Protein AF-A0A9P0JVM8-F1 (afdb_monomer_lite)

Secondary structure (DSSP, 8-state):
--TTHHHHHTT-S---GGGGSSHHHHHHHHHHHHTTT--SS--HHHHHHHHHHHHHHHHHS---SSS-----PPPS--HHHHHHTTS--

InterPro domains:
  IPR048367 Transposable element P transposase-like, RNase H, C-terminal domain [PF21789] (20-50)

pLDDT: mean 80.93, std 12.98, range [42.81, 95.44]

Organism: Acanthoscelides obtectus (NCBI:txid200917)

Foldseek 3Di:
DCPVVVCVVVPNPDDDVVVVDCVVVVVLVVQLQVPDVRNPDDDPVSSVVSSVVSVLPCLQDDHDPDPDDPPVDDRPDHCCCVVPVVPPD

Structure (mmCIF, N/CA/C/O backbone):
data_AF-A0A9P0JVM8-F1
#
_entry.id   AF-A0A9P0JVM8-F1
#
loop_
_atom_site.group_PDB
_atom_site.id
_atom_site.type_symbol
_atom_site.label_atom_id
_atom_site.label_alt_id
_atom_site.label_comp_id
_atom_site.label_asym_id
_atom_site.label_entity_id
_atom_site.label_seq_id
_atom_site.pdbx_PDB_ins_code
_atom_site.Cartn_x
_atom_site.Cartn_y
_atom_site.Cartn_z
_atom_site.occupancy
_atom_site.B_iso_or_equiv
_atom_site.auth_seq_id
_atom_site.auth_comp_id
_atom_site.auth_asym_id
_atom_site.auth_atom_id
_atom_site.pdbx_PDB_model_num
ATOM 1 N N . MET A 1 1 ? -29.801 1.976 5.395 1.00 50.09 1 MET A N 1
ATOM 2 C CA . MET A 1 1 ? -28.345 1.869 5.636 1.00 50.09 1 MET A CA 1
ATOM 3 C C . MET A 1 1 ? -28.062 0.522 6.282 1.00 50.09 1 MET A C 1
ATOM 5 O O . MET A 1 1 ? -28.344 0.363 7.461 1.00 50.09 1 MET A O 1
ATOM 9 N N . SER A 1 2 ? -27.650 -0.474 5.493 1.00 75.25 2 SER A N 1
ATOM 10 C CA . SER A 1 2 ? -27.625 -1.894 5.894 1.00 75.25 2 SER A CA 1
ATOM 11 C C . SER A 1 2 ? -26.257 -2.424 6.332 1.00 75.25 2 SER A C 1
ATOM 13 O O . SER A 1 2 ? -26.231 -3.437 7.012 1.00 75.25 2 SER A O 1
ATOM 15 N N . LEU A 1 3 ? -25.142 -1.743 6.032 1.00 86.88 3 LEU A N 1
ATOM 16 C CA . LEU A 1 3 ? -23.797 -2.292 6.278 1.00 86.88 3 LEU A CA 1
ATOM 17 C C . LEU A 1 3 ? -23.493 -2.570 7.761 1.00 86.88 3 LEU A C 1
ATOM 19 O O . LEU A 1 3 ? -22.768 -3.501 8.077 1.00 86.88 3 LEU A O 1
ATOM 23 N N . TRP A 1 4 ? -24.052 -1.779 8.681 1.00 90.69 4 TRP A N 1
ATOM 24 C CA . TRP A 1 4 ? -23.841 -1.975 10.121 1.00 90.69 4 TRP A CA 1
ATOM 25 C C . TRP A 1 4 ? -24.764 -3.034 10.739 1.00 90.69 4 TRP A C 1
ATOM 27 O O . TRP A 1 4 ? -24.521 -3.469 11.861 1.00 90.69 4 TRP A O 1
ATOM 37 N N . ARG A 1 5 ? -25.825 -3.454 10.040 1.00 91.31 5 ARG A N 1
ATOM 38 C CA . ARG A 1 5 ? -26.815 -4.378 10.606 1.00 91.31 5 ARG A CA 1
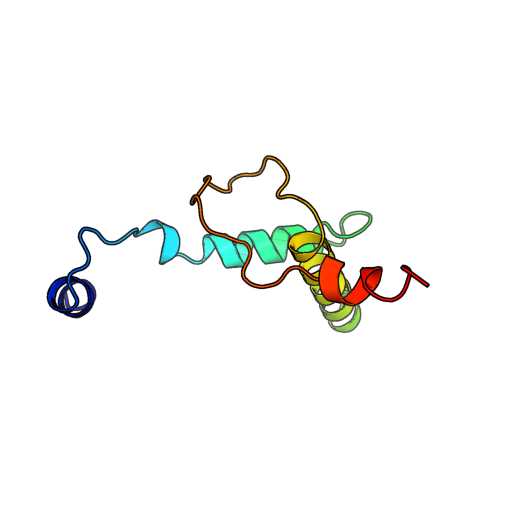ATOM 39 C C . ARG A 1 5 ? -26.184 -5.734 10.913 1.00 91.31 5 ARG A C 1
ATOM 41 O O . ARG A 1 5 ? -26.217 -6.157 12.063 1.00 91.31 5 ARG A O 1
ATOM 48 N N . ASP A 1 6 ? -25.548 -6.339 9.918 1.00 91.69 6 ASP A N 1
ATOM 49 C CA . ASP A 1 6 ? -25.021 -7.699 10.037 1.00 91.69 6 ASP A CA 1
ATOM 50 C C . ASP A 1 6 ? -23.862 -7.781 11.053 1.00 91.69 6 ASP A C 1
ATOM 52 O O . ASP A 1 6 ? -23.934 -8.611 11.960 1.00 91.69 6 ASP A O 1
ATOM 56 N N . PRO A 1 7 ? -22.850 -6.881 11.035 1.00 90.19 7 PRO A N 1
ATOM 57 C CA . PRO A 1 7 ? -21.787 -6.895 12.042 1.00 90.19 7 PRO A CA 1
ATOM 58 C C . PRO A 1 7 ? -22.329 -6.712 13.464 1.00 90.19 7 PRO A C 1
ATOM 60 O O . PRO A 1 7 ? -21.892 -7.392 14.394 1.00 90.19 7 PRO A O 1
ATOM 63 N N . LYS A 1 8 ? -23.327 -5.838 13.640 1.00 91.75 8 LYS A N 1
ATOM 64 C CA . LYS A 1 8 ? -23.971 -5.610 14.937 1.00 91.75 8 LYS A CA 1
ATOM 65 C C . LYS A 1 8 ? -24.696 -6.859 15.440 1.00 91.75 8 LYS A C 1
ATOM 67 O O . LYS A 1 8 ? -24.592 -7.172 16.623 1.00 91.75 8 LYS A O 1
ATOM 72 N N . GLU A 1 9 ? -25.405 -7.571 14.566 1.00 93.62 9 GLU A N 1
ATOM 73 C CA . GLU A 1 9 ? -26.081 -8.832 14.904 1.00 93.62 9 GLU A CA 1
ATOM 74 C C . GLU A 1 9 ? -25.080 -9.950 15.238 1.00 93.62 9 GLU A C 1
ATOM 76 O O . GLU A 1 9 ? -25.332 -10.743 16.141 1.00 93.62 9 GLU A O 1
ATOM 81 N N . THR A 1 10 ? -23.903 -9.958 14.605 1.00 93.44 10 THR A N 1
ATOM 82 C CA . THR A 1 10 ? -22.798 -10.877 14.947 1.00 93.44 10 THR A CA 1
ATOM 83 C C . THR A 1 10 ? -22.004 -10.485 16.202 1.00 93.44 10 THR A C 1
ATOM 85 O O . THR A 1 10 ? -21.088 -11.204 16.594 1.00 93.44 10 THR A O 1
ATOM 88 N N . GLY A 1 11 ? -22.343 -9.368 16.857 1.00 94.44 11 GLY A N 1
ATOM 89 C CA . GLY A 1 11 ? -21.730 -8.943 18.120 1.00 94.44 11 GLY A CA 1
ATOM 90 C C . GLY A 1 11 ? -20.506 -8.028 17.995 1.00 94.44 11 GLY A C 1
ATOM 91 O O . GLY A 1 11 ? -19.781 -7.850 18.974 1.00 94.44 11 GLY A O 1
ATOM 92 N N . PHE A 1 12 ? -20.259 -7.411 16.834 1.00 92.25 12 PHE A N 1
ATOM 93 C CA . PHE A 1 12 ? -19.175 -6.433 16.690 1.00 92.25 12 PHE A CA 1
ATOM 94 C C . PHE A 1 12 ? -19.449 -5.191 17.551 1.00 92.25 12 PHE A C 1
ATOM 96 O O . PHE A 1 12 ? -20.539 -4.619 17.527 1.00 92.25 12 PHE A O 1
ATOM 103 N N . LYS A 1 13 ? -18.430 -4.728 18.287 1.00 93.06 13 LYS A N 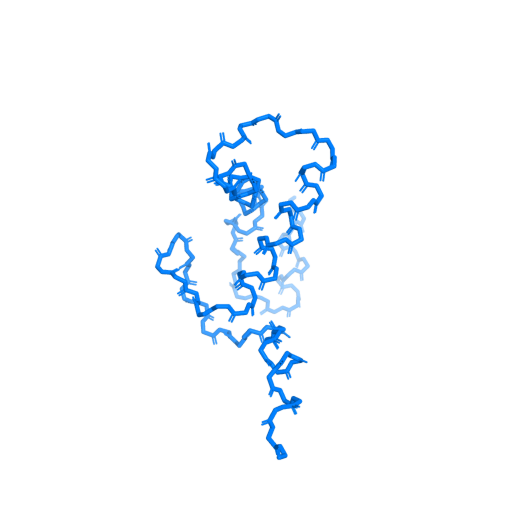1
ATOM 104 C CA . LYS A 1 13 ? -18.523 -3.535 19.150 1.00 93.06 13 LYS A CA 1
ATOM 105 C C . LYS A 1 13 ? -18.510 -2.225 18.354 1.00 93.06 13 LYS A C 1
ATOM 107 O O . LYS A 1 13 ? -19.130 -1.247 18.762 1.00 93.06 13 LYS A O 1
ATOM 112 N N . TYR A 1 14 ? -17.786 -2.199 17.241 1.00 89.69 14 TYR A N 1
ATOM 113 C CA . TYR A 1 14 ? -17.654 -1.055 16.343 1.00 89.69 14 TYR A CA 1
ATOM 114 C C . TYR A 1 14 ? -17.290 -1.541 14.936 1.00 89.69 14 TYR A C 1
ATOM 116 O O . TYR A 1 14 ? -16.886 -2.688 14.750 1.00 89.69 14 TYR A O 1
ATOM 124 N N . LEU A 1 15 ? -17.421 -0.654 13.951 1.00 88.31 15 LEU A N 1
ATOM 125 C CA . LEU A 1 15 ? -16.985 -0.871 12.574 1.00 88.31 15 LEU A CA 1
ATOM 126 C C . LEU A 1 15 ? -15.878 0.133 12.251 1.00 88.31 15 LEU A C 1
ATOM 128 O O . LEU A 1 15 ? -16.110 1.341 12.312 1.00 88.31 15 LEU A O 1
ATOM 132 N N . CYS A 1 16 ? -14.682 -0.352 11.916 1.00 87.75 16 CYS A N 1
ATOM 133 C CA . CYS A 1 16 ? -13.587 0.511 11.478 1.00 87.75 16 CYS A CA 1
ATOM 134 C C . CYS A 1 16 ? -13.814 0.926 10.020 1.00 87.75 16 CYS A C 1
ATOM 136 O O . CYS A 1 16 ? -13.565 0.147 9.101 1.00 87.75 16 CYS A O 1
ATOM 138 N N . LEU A 1 17 ? -14.307 2.148 9.804 1.00 88.62 17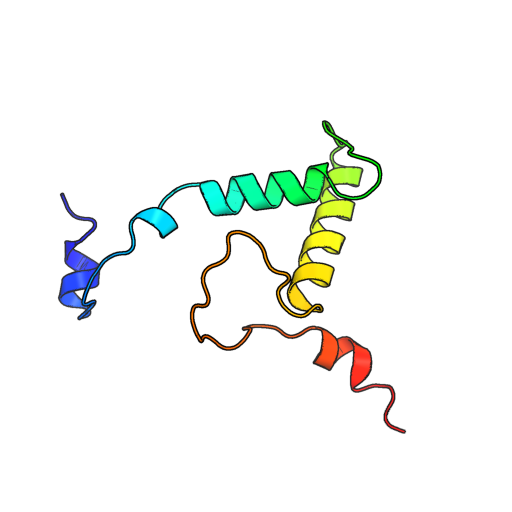 LEU A N 1
ATOM 139 C CA . LEU A 1 17 ? -14.600 2.654 8.458 1.00 88.62 17 LEU A CA 1
ATOM 140 C C . LEU A 1 17 ? -13.337 2.847 7.608 1.00 88.62 17 LEU A C 1
ATOM 142 O O . LEU A 1 17 ? -13.420 2.763 6.387 1.00 88.62 17 LEU A O 1
ATOM 146 N N . THR A 1 18 ? -12.178 3.046 8.238 1.00 85.38 18 THR A N 1
ATOM 147 C CA . THR A 1 18 ? -10.882 3.148 7.553 1.00 85.38 18 THR A CA 1
ATOM 148 C C . THR A 1 18 ? -10.546 1.870 6.785 1.00 85.38 18 THR A C 1
ATOM 150 O O . THR A 1 18 ? -9.980 1.935 5.707 1.00 85.38 18 THR A O 1
ATOM 153 N N . ASN A 1 19 ? -10.983 0.704 7.266 1.00 86.00 19 ASN A N 1
ATOM 154 C CA . ASN A 1 19 ? -10.753 -0.567 6.570 1.00 86.00 19 ASN A CA 1
ATOM 155 C C . ASN A 1 19 ? -11.712 -0.785 5.385 1.00 86.00 19 ASN A C 1
ATOM 157 O O . ASN A 1 19 ? -11.594 -1.779 4.674 1.00 86.00 19 ASN A O 1
ATOM 161 N N . LEU A 1 20 ? -12.693 0.104 5.194 1.00 89.75 20 LEU A N 1
ATOM 162 C CA . LEU A 1 20 ? -13.695 0.021 4.128 1.00 89.75 20 LEU A CA 1
ATOM 163 C C . LEU A 1 20 ? -13.382 0.939 2.941 1.00 89.75 20 LEU A C 1
ATOM 165 O O . LEU A 1 20 ? -14.215 1.089 2.046 1.00 89.75 20 LEU A O 1
ATOM 169 N N . ASN A 1 21 ? -12.212 1.573 2.936 1.00 89.69 21 ASN A N 1
ATOM 170 C CA . ASN A 1 21 ? -11.741 2.379 1.821 1.00 89.69 21 ASN A CA 1
ATOM 171 C C . ASN A 1 21 ? -10.747 1.592 0.942 1.00 89.69 21 ASN A C 1
ATOM 173 O O . ASN A 1 21 ? -10.433 0.431 1.206 1.00 89.69 21 ASN A O 1
ATOM 177 N N . GLN A 1 22 ? -10.286 2.213 -0.146 1.00 93.44 22 GLN A N 1
ATOM 178 C CA . GLN A 1 22 ? -9.322 1.604 -1.070 1.00 93.44 22 GLN A CA 1
ATOM 179 C C . GLN A 1 22 ? -7.864 1.935 -0.709 1.00 93.44 22 GLN A C 1
ATOM 181 O O . GLN A 1 22 ? -6.961 1.503 -1.424 1.00 93.44 22 GLN A O 1
ATOM 186 N N . ASP A 1 23 ? -7.602 2.632 0.403 1.00 89.62 23 ASP A N 1
ATOM 187 C CA . ASP A 1 23 ? -6.270 3.159 0.734 1.00 89.62 23 ASP A CA 1
ATOM 188 C C . ASP A 1 23 ? -5.237 2.039 0.855 1.00 89.62 23 ASP A C 1
ATOM 190 O O . ASP A 1 23 ? -4.125 2.156 0.346 1.00 89.62 23 ASP A O 1
ATOM 194 N N . SER A 1 24 ? -5.589 0.913 1.484 1.00 86.62 24 SER A N 1
ATOM 195 C CA . SER A 1 24 ? -4.680 -0.235 1.596 1.00 86.62 24 SER A CA 1
ATOM 196 C C . SER A 1 24 ? -4.268 -0.779 0.223 1.00 86.62 24 SER A C 1
ATOM 198 O O . SER A 1 24 ? -3.108 -1.149 0.026 1.00 86.62 24 SER A O 1
ATOM 200 N N . LEU A 1 25 ? -5.191 -0.789 -0.744 1.00 91.50 25 LEU A N 1
ATOM 201 C CA . LEU A 1 25 ? -4.922 -1.221 -2.114 1.00 91.50 25 LEU A CA 1
ATOM 202 C C . LEU A 1 25 ? -4.061 -0.194 -2.863 1.00 91.50 25 LEU A C 1
ATOM 204 O O . LEU A 1 25 ? -3.097 -0.560 -3.537 1.00 91.50 25 LEU A O 1
ATOM 208 N N . GLU A 1 26 ? -4.365 1.094 -2.718 1.00 92.19 26 GLU A N 1
ATOM 209 C CA . GLU A 1 26 ? -3.587 2.174 -3.329 1.00 92.19 26 GLU A CA 1
ATOM 210 C C . GLU A 1 26 ? -2.154 2.227 -2.785 1.00 92.19 26 GLU A C 1
ATOM 212 O O . GLU A 1 26 ? -1.199 2.372 -3.556 1.00 92.19 26 GLU A O 1
ATOM 217 N N . ASN A 1 27 ? -1.990 2.012 -1.478 1.00 89.38 27 ASN A N 1
ATOM 218 C CA . ASN A 1 27 ? -0.696 1.903 -0.815 1.00 89.38 27 ASN A CA 1
ATOM 219 C C . ASN A 1 27 ? 0.0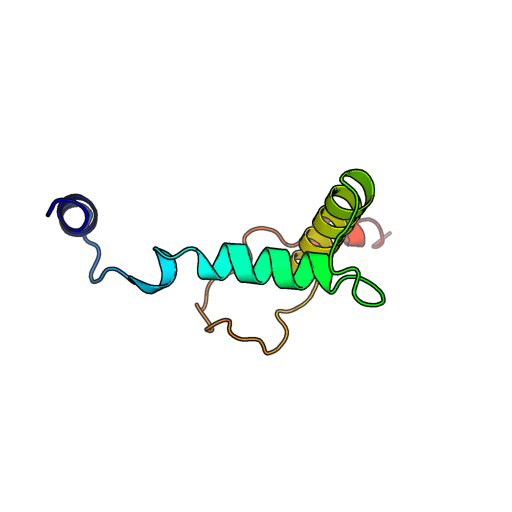96 0.698 -1.331 1.00 89.38 27 ASN A C 1
ATOM 221 O O . ASN A 1 27 ? 1.297 0.821 -1.585 1.00 89.38 27 ASN A O 1
ATOM 225 N N . LEU A 1 28 ? -0.545 -0.456 -1.549 1.00 90.38 28 LEU A N 1
ATOM 226 C CA . LEU A 1 28 ? 0.106 -1.609 -2.179 1.00 90.38 28 LEU A CA 1
ATOM 227 C C . LEU A 1 28 ? 0.618 -1.252 -3.581 1.00 90.38 28 LEU A C 1
ATOM 229 O O . LEU A 1 28 ? 1.774 -1.527 -3.902 1.00 90.38 28 LEU A O 1
ATOM 233 N N . PHE A 1 29 ? -0.194 -0.588 -4.405 1.00 91.88 29 PHE A N 1
ATOM 234 C CA . PHE A 1 29 ? 0.254 -0.138 -5.724 1.00 91.88 29 PHE A CA 1
ATOM 235 C C . PHE A 1 29 ? 1.383 0.894 -5.650 1.00 91.88 29 PHE A C 1
ATOM 237 O O . PHE A 1 29 ? 2.265 0.892 -6.510 1.00 91.88 29 PHE A O 1
ATOM 244 N N . GLY A 1 30 ? 1.393 1.741 -4.619 1.00 90.69 30 GLY A N 1
ATOM 245 C CA . GLY A 1 30 ? 2.515 2.616 -4.292 1.00 90.69 30 GLY A CA 1
ATOM 246 C C . GLY A 1 30 ? 3.813 1.828 -4.120 1.00 90.69 30 GLY A C 1
ATOM 247 O O . GLY A 1 30 ? 4.779 2.093 -4.834 1.00 90.69 30 GLY A O 1
ATOM 248 N N . HIS A 1 31 ? 3.809 0.803 -3.265 1.00 89.88 31 HIS A N 1
ATOM 249 C CA . HIS A 1 31 ? 4.973 -0.064 -3.048 1.00 89.88 31 HIS A CA 1
ATOM 250 C C . HIS A 1 31 ? 5.408 -0.803 -4.320 1.00 89.88 31 HIS A C 1
ATOM 252 O O . HIS A 1 31 ? 6.601 -0.886 -4.605 1.00 89.88 31 HIS A O 1
ATOM 258 N N . VAL A 1 32 ? 4.461 -1.291 -5.128 1.00 92.19 32 VAL A N 1
ATOM 259 C CA . VAL A 1 32 ? 4.771 -1.960 -6.404 1.00 92.19 32 VAL A CA 1
ATOM 260 C C . VAL A 1 32 ? 5.460 -1.009 -7.387 1.00 92.19 32 VAL A C 1
ATOM 262 O O . VAL A 1 32 ? 6.443 -1.395 -8.013 1.00 92.19 32 VAL A O 1
ATOM 265 N N . ARG A 1 33 ? 4.998 0.242 -7.508 1.00 91.25 33 ARG A N 1
ATOM 266 C CA . ARG A 1 33 ? 5.642 1.257 -8.368 1.00 91.25 33 ARG A CA 1
ATOM 267 C C . ARG A 1 33 ? 6.990 1.730 -7.820 1.00 91.25 33 ARG A C 1
ATOM 269 O O . ARG A 1 33 ? 7.881 2.087 -8.587 1.00 91.25 33 ARG A O 1
ATOM 276 N N . GLN A 1 34 ? 7.150 1.728 -6.499 1.00 89.38 34 GLN A N 1
ATOM 277 C CA . GLN A 1 34 ? 8.401 2.076 -5.823 1.00 89.38 34 GLN A CA 1
ATOM 278 C C . GLN A 1 34 ? 9.446 0.957 -5.872 1.00 89.38 34 GLN A C 1
ATOM 280 O O . GLN A 1 34 ? 10.622 1.224 -5.641 1.00 89.38 34 GLN A O 1
ATOM 285 N N . HIS A 1 35 ? 9.055 -0.276 -6.199 1.00 86.12 35 HIS A N 1
ATOM 286 C CA . HIS A 1 35 ? 9.966 -1.411 -6.278 1.00 86.12 35 HIS A CA 1
ATOM 287 C C . HIS A 1 35 ? 11.080 -1.175 -7.322 1.00 86.12 35 HIS A C 1
ATOM 289 O O . HIS A 1 35 ? 10.826 -1.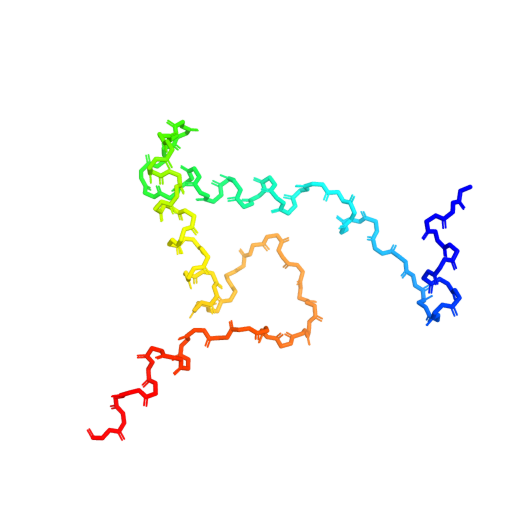110 -8.528 1.00 86.12 35 HIS A O 1
ATOM 295 N N . GLY A 1 36 ? 12.334 -1.083 -6.862 1.00 77.31 36 GLY A N 1
ATOM 296 C CA . GLY A 1 36 ? 13.507 -0.782 -7.691 1.00 77.31 36 GLY A CA 1
ATOM 297 C C . GLY A 1 36 ? 13.851 0.714 -7.710 1.00 77.31 36 GLY A C 1
ATOM 298 O O . GLY A 1 36 ? 13.874 1.356 -6.667 1.00 77.31 36 GLY A O 1
ATOM 299 N N . ILE A 1 37 ? 14.132 1.277 -8.892 1.00 74.81 37 ILE A N 1
ATOM 300 C CA . ILE A 1 37 ? 14.489 2.703 -9.082 1.00 74.81 37 ILE A CA 1
ATOM 301 C C . ILE A 1 37 ? 13.240 3.530 -9.443 1.00 74.81 37 ILE A C 1
ATOM 303 O O . ILE A 1 37 ? 13.292 4.403 -10.302 1.00 74.81 37 ILE A O 1
ATOM 307 N N . PHE A 1 38 ? 12.094 3.236 -8.821 1.00 71.75 38 PHE A N 1
ATOM 308 C CA . PHE A 1 38 ? 10.845 3.981 -9.029 1.00 71.75 38 PHE A CA 1
ATOM 309 C C . PHE A 1 38 ? 10.274 3.858 -10.461 1.00 71.75 38 PHE A C 1
ATOM 311 O O . PHE A 1 38 ? 10.313 4.780 -11.278 1.00 71.75 38 PHE A O 1
ATOM 318 N N . ASN A 1 39 ? 9.701 2.694 -10.776 1.00 82.62 39 ASN A N 1
ATOM 319 C CA . ASN A 1 39 ? 9.004 2.457 -12.039 1.00 82.62 39 ASN A CA 1
ATOM 320 C C . ASN A 1 39 ? 7.533 2.891 -11.928 1.00 82.62 39 ASN A C 1
ATOM 322 O O . ASN A 1 39 ? 6.656 2.088 -11.609 1.00 82.62 39 ASN A O 1
ATOM 326 N N . ALA A 1 40 ? 7.260 4.173 -12.185 1.00 87.19 40 ALA A N 1
ATOM 327 C CA . ALA A 1 40 ? 5.918 4.747 -12.053 1.00 87.19 40 ALA A CA 1
ATOM 328 C C . ALA A 1 40 ? 4.867 4.086 -12.967 1.00 87.19 40 ALA A C 1
ATOM 330 O O . ALA A 1 40 ? 3.696 4.030 -12.596 1.00 87.19 40 ALA A O 1
ATOM 331 N N . ASN A 1 41 ? 5.279 3.566 -14.128 1.00 91.00 41 ASN A N 1
ATOM 332 C CA . ASN A 1 41 ? 4.397 2.961 -15.128 1.00 91.00 41 ASN A CA 1
ATOM 333 C C . ASN A 1 41 ? 4.973 1.617 -15.606 1.00 91.00 41 ASN A C 1
ATOM 335 O O . ASN A 1 41 ? 5.521 1.539 -16.709 1.00 91.00 41 ASN A O 1
ATOM 339 N N . PRO A 1 42 ? 4.886 0.556 -14.786 1.00 90.81 42 PRO A N 1
ATOM 340 C CA . PRO A 1 42 ? 5.429 -0.741 -15.149 1.00 90.81 42 PRO A CA 1
ATOM 341 C C . PRO A 1 42 ? 4.644 -1.374 -16.300 1.00 90.81 42 PRO A C 1
ATOM 343 O O . PRO A 1 42 ? 3.424 -1.238 -16.399 1.00 90.81 42 PRO A O 1
ATOM 346 N N . THR A 1 43 ? 5.331 -2.146 -17.143 1.00 94.25 43 THR A N 1
ATOM 347 C CA . THR A 1 43 ? 4.648 -3.087 -18.040 1.00 94.25 43 THR A CA 1
ATOM 348 C C . THR A 1 43 ? 3.960 -4.180 -17.223 1.00 94.25 43 THR A C 1
ATOM 350 O O . THR A 1 43 ? 4.302 -4.425 -16.065 1.00 94.25 43 THR A O 1
ATOM 353 N N . TRP A 1 44 ? 3.018 -4.903 -17.825 1.00 94.75 44 TRP A N 1
ATOM 354 C CA . TRP A 1 44 ? 2.305 -5.986 -17.142 1.00 94.75 44 TRP A CA 1
ATOM 355 C C . TRP A 1 44 ? 3.252 -7.047 -16.542 1.00 94.75 44 TRP A C 1
ATOM 357 O O . TRP A 1 44 ? 3.048 -7.489 -15.413 1.00 94.75 44 TRP A O 1
ATOM 367 N N . HIS A 1 45 ? 4.331 -7.406 -17.248 1.00 94.94 45 HIS A N 1
ATOM 368 C CA . HIS A 1 45 ? 5.350 -8.332 -16.746 1.00 94.94 45 HIS A CA 1
ATOM 369 C C . HIS A 1 45 ? 6.078 -7.774 -15.521 1.00 94.94 45 HIS A C 1
ATOM 371 O O . HIS A 1 45 ? 6.279 -8.485 -14.536 1.00 94.94 45 HIS A O 1
ATOM 377 N N . GLN A 1 46 ? 6.470 -6.499 -15.586 1.00 93.44 46 GLN A N 1
ATOM 378 C CA . GLN A 1 46 ? 7.170 -5.817 -14.500 1.00 93.44 46 GLN A CA 1
ATOM 379 C C . GLN A 1 46 ? 6.275 -5.681 -13.269 1.00 93.44 46 GLN A C 1
ATOM 381 O O . GLN A 1 46 ? 6.738 -5.919 -12.158 1.00 93.44 46 GLN A O 1
ATOM 386 N N . PHE A 1 47 ? 4.994 -5.368 -13.466 1.00 94.19 47 PHE A N 1
ATOM 387 C CA . PHE A 1 47 ? 4.013 -5.288 -12.392 1.00 94.19 47 PHE A CA 1
ATOM 388 C C . PHE A 1 47 ? 3.857 -6.634 -11.680 1.00 94.19 47 PHE A C 1
ATOM 390 O O . PHE A 1 47 ? 3.951 -6.691 -10.459 1.00 94.19 47 PHE A O 1
ATOM 397 N N . VAL A 1 48 ? 3.681 -7.729 -12.430 1.00 95.44 48 VAL A N 1
ATOM 398 C CA . VAL A 1 48 ? 3.544 -9.075 -11.848 1.00 95.44 48 VAL A CA 1
ATOM 399 C C . VAL A 1 48 ? 4.804 -9.482 -11.081 1.00 95.44 48 VAL A C 1
ATOM 401 O O . VAL A 1 48 ? 4.698 -10.045 -9.992 1.00 95.44 48 VAL A O 1
ATOM 404 N N . ALA A 1 49 ? 5.991 -9.200 -11.623 1.00 94.25 49 ALA A N 1
ATOM 405 C CA . ALA A 1 49 ? 7.249 -9.489 -10.942 1.00 94.25 49 ALA A CA 1
ATOM 406 C C . ALA A 1 49 ? 7.392 -8.675 -9.644 1.00 94.25 49 ALA A C 1
ATOM 408 O O . ALA A 1 49 ? 7.642 -9.250 -8.588 1.00 94.25 49 ALA A O 1
ATOM 409 N N . ALA A 1 50 ? 7.162 -7.361 -9.702 1.00 93.88 50 ALA A N 1
ATOM 410 C CA . ALA A 1 50 ? 7.244 -6.477 -8.544 1.00 93.88 50 ALA A CA 1
ATOM 411 C C . ALA A 1 50 ? 6.199 -6.821 -7.472 1.00 93.88 50 ALA A C 1
ATOM 413 O O . ALA A 1 50 ? 6.531 -6.847 -6.292 1.00 93.88 50 ALA A O 1
ATOM 414 N N . LEU A 1 51 ? 4.965 -7.156 -7.864 1.00 93.81 51 LEU A N 1
ATOM 415 C CA . LEU A 1 51 ? 3.914 -7.586 -6.940 1.00 93.81 51 LEU A CA 1
ATOM 416 C C . LEU A 1 51 ? 4.330 -8.835 -6.156 1.00 93.81 51 LEU A C 1
ATOM 418 O O . LEU A 1 51 ? 4.213 -8.850 -4.933 1.00 93.81 51 LEU A O 1
ATOM 422 N N . LYS A 1 52 ? 4.852 -9.861 -6.843 1.00 92.31 52 LYS A N 1
ATOM 423 C CA . LYS A 1 52 ? 5.349 -11.082 -6.188 1.00 92.31 52 LYS A CA 1
ATOM 424 C C . LYS A 1 52 ? 6.435 -10.756 -5.166 1.00 92.31 52 LYS A C 1
ATOM 426 O O . LYS A 1 52 ? 6.363 -11.227 -4.035 1.00 92.31 52 LYS A O 1
ATOM 431 N N . THR A 1 53 ? 7.401 -9.923 -5.545 1.00 90.75 53 THR A N 1
ATOM 432 C CA . THR A 1 53 ? 8.501 -9.539 -4.658 1.00 90.75 53 THR A CA 1
ATOM 433 C C . THR A 1 53 ? 8.021 -8.730 -3.454 1.00 90.75 53 THR A C 1
ATOM 435 O O . THR A 1 53 ? 8.404 -9.041 -2.331 1.00 90.75 53 THR A O 1
ATOM 438 N N . VAL A 1 54 ? 7.154 -7.731 -3.653 1.00 89.88 54 VAL A N 1
ATOM 439 C CA . VAL A 1 54 ? 6.606 -6.902 -2.563 1.00 89.88 54 VAL A CA 1
ATOM 440 C C . VAL A 1 54 ? 5.830 -7.755 -1.559 1.00 89.88 54 VAL A C 1
ATOM 442 O O . VAL A 1 54 ? 6.036 -7.605 -0.359 1.00 89.88 54 VAL A O 1
ATOM 445 N N . VAL A 1 55 ? 4.986 -8.680 -2.027 1.00 87.88 55 VAL A N 1
ATOM 446 C CA . VAL A 1 55 ? 4.215 -9.573 -1.145 1.00 87.88 55 VAL A CA 1
ATOM 447 C C . VAL A 1 55 ? 5.139 -10.472 -0.326 1.00 87.88 55 VAL A C 1
ATOM 449 O O . VAL A 1 55 ? 5.007 -10.524 0.893 1.00 87.88 55 VAL A O 1
ATOM 452 N N . ILE A 1 56 ? 6.104 -11.138 -0.969 1.00 86.69 56 ILE A N 1
ATOM 453 C CA . ILE A 1 56 ? 7.043 -12.023 -0.267 1.00 86.69 56 ILE A CA 1
ATOM 454 C C . ILE A 1 56 ? 7.858 -11.230 0.760 1.00 86.69 56 ILE A C 1
ATOM 456 O O . ILE A 1 56 ? 7.956 -11.648 1.912 1.00 86.69 56 ILE A O 1
ATOM 460 N N . ASN A 1 57 ? 8.397 -10.070 0.381 1.00 84.50 57 ASN A N 1
ATOM 461 C CA . ASN A 1 57 ? 9.217 -9.247 1.269 1.00 84.50 57 ASN A CA 1
ATOM 462 C C . ASN A 1 57 ? 8.432 -8.731 2.478 1.00 84.50 57 ASN A C 1
ATOM 464 O O . ASN A 1 57 ? 8.939 -8.806 3.598 1.00 84.50 57 ASN A O 1
ATOM 468 N N . ASN A 1 58 ? 7.203 -8.251 2.269 1.00 80.81 58 ASN A N 1
ATOM 469 C CA . ASN A 1 58 ? 6.359 -7.724 3.343 1.0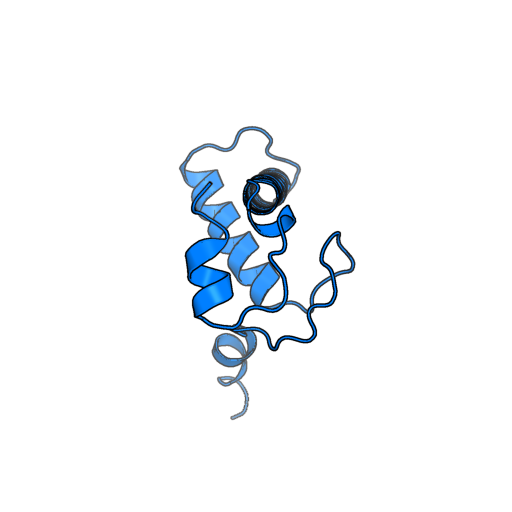0 80.81 58 ASN A CA 1
ATOM 470 C C . ASN A 1 58 ? 5.899 -8.820 4.314 1.00 80.81 58 ASN A C 1
ATOM 472 O O . ASN A 1 58 ? 5.738 -8.546 5.496 1.00 80.81 58 ASN A O 1
ATOM 476 N N . SER A 1 59 ? 5.717 -10.053 3.836 1.00 78.94 59 SER A N 1
ATOM 477 C CA . SER A 1 59 ? 5.341 -11.199 4.674 1.00 78.94 59 SER A CA 1
ATOM 478 C C . SER A 1 59 ? 6.533 -11.914 5.327 1.00 78.94 59 SER A C 1
ATOM 480 O O . SER A 1 59 ? 6.338 -12.679 6.265 1.00 78.94 59 SER A O 1
ATOM 482 N N . SER A 1 60 ? 7.760 -11.692 4.842 1.00 76.25 60 SER A N 1
ATOM 483 C CA . SER A 1 60 ? 8.986 -12.313 5.383 1.00 76.25 60 SER A CA 1
ATOM 484 C C . SER A 1 60 ? 9.781 -11.386 6.306 1.00 76.25 60 SER A C 1
ATOM 486 O O . SER A 1 60 ? 10.700 -11.837 6.988 1.00 76.25 60 SER A O 1
ATOM 488 N N . SER A 1 61 ? 9.481 -10.086 6.304 1.00 68.44 61 SER A N 1
ATOM 489 C CA . SER A 1 61 ? 10.211 -9.082 7.082 1.00 68.44 61 SER A CA 1
ATOM 490 C C . SER A 1 61 ? 9.374 -8.609 8.270 1.00 68.44 61 SER A C 1
ATOM 492 O O . SER A 1 61 ? 8.157 -8.481 8.138 1.00 68.44 61 SER A O 1
ATOM 494 N N . PRO A 1 62 ? 9.991 -8.296 9.425 1.00 62.25 62 PRO A N 1
ATOM 495 C CA . PRO A 1 62 ? 9.277 -7.619 10.499 1.00 62.25 62 PRO A CA 1
ATOM 496 C C . PRO A 1 62 ? 8.699 -6.299 9.974 1.00 62.25 62 PRO A C 1
ATOM 498 O O . PRO A 1 62 ? 9.392 -5.558 9.272 1.00 62.25 62 PRO A O 1
ATOM 501 N N . LEU A 1 63 ? 7.432 -6.027 10.304 1.00 63.38 63 LEU A N 1
ATOM 502 C CA . LEU A 1 63 ? 6.714 -4.819 9.892 1.00 63.38 63 LEU A CA 1
ATOM 503 C C . LEU A 1 63 ? 7.578 -3.580 10.176 1.00 63.38 63 LEU A C 1
ATOM 505 O O . LEU A 1 63 ? 7.847 -3.239 11.329 1.00 63.38 63 LEU A O 1
ATOM 509 N N . SER A 1 64 ? 8.052 -2.910 9.123 1.00 57.09 64 SER A N 1
ATOM 510 C CA . SER A 1 64 ? 8.758 -1.639 9.282 1.00 57.09 64 SER A CA 1
ATOM 511 C C . SER A 1 64 ? 7.775 -0.559 9.735 1.00 57.09 64 SER A C 1
ATOM 513 O O . SER A 1 64 ? 6.602 -0.614 9.368 1.00 57.09 64 SER A O 1
ATOM 515 N N . LYS A 1 65 ? 8.255 0.452 10.470 1.00 55.62 65 LYS A N 1
ATOM 516 C CA . LYS A 1 65 ? 7.487 1.650 10.855 1.00 55.62 65 LYS A CA 1
ATOM 517 C C . LYS A 1 65 ? 6.905 2.359 9.615 1.00 55.62 65 LYS A C 1
ATOM 519 O O . LYS A 1 65 ? 7.574 3.198 9.020 1.00 55.62 65 LYS A O 1
ATOM 524 N N . GLY A 1 66 ? 5.680 2.014 9.233 1.00 62.72 66 GLY A N 1
ATOM 525 C CA . GLY A 1 66 ? 4.876 2.673 8.199 1.00 62.72 66 GLY A CA 1
ATOM 526 C C . GLY A 1 66 ? 3.543 3.161 8.772 1.00 62.72 66 GLY A C 1
ATOM 527 O O . GLY A 1 66 ? 3.348 3.131 9.985 1.00 62.72 66 GLY A O 1
ATOM 528 N N . ASN A 1 67 ? 2.600 3.559 7.914 1.00 65.00 67 ASN A N 1
ATOM 529 C CA . ASN A 1 67 ? 1.229 3.940 8.309 1.00 65.00 67 ASN A CA 1
ATOM 530 C C . ASN A 1 67 ? 0.354 2.727 8.703 1.00 65.00 67 ASN A C 1
ATOM 532 O O . ASN A 1 67 ? -0.843 2.710 8.433 1.00 65.00 67 ASN A O 1
ATOM 536 N N . CYS A 1 68 ? 0.951 1.693 9.294 1.00 64.50 68 CYS A N 1
ATOM 537 C CA . CYS A 1 68 ? 0.235 0.536 9.814 1.00 64.50 68 CYS A CA 1
ATOM 538 C C . CYS A 1 68 ? 0.087 0.701 11.324 1.00 64.50 68 CYS A C 1
ATOM 540 O O . CYS A 1 68 ? 1.081 0.885 12.031 1.00 64.50 68 CYS A O 1
ATOM 542 N N . GLU A 1 69 ? -1.146 0.643 11.815 1.00 70.50 69 GLU A N 1
ATOM 543 C CA . GLU A 1 69 ? -1.396 0.594 13.251 1.00 70.50 69 GLU A CA 1
ATOM 544 C C . GLU A 1 69 ? -1.000 -0.780 13.798 1.00 70.50 69 GLU A C 1
ATOM 546 O O . GLU A 1 69 ? -1.110 -1.794 13.109 1.00 70.50 69 GLU A O 1
ATOM 551 N N . ILE A 1 70 ? -0.515 -0.811 15.039 1.00 72.19 70 ILE A N 1
ATOM 552 C CA . ILE A 1 70 ? -0.261 -2.073 15.733 1.00 72.19 70 ILE A CA 1
ATOM 553 C C . ILE A 1 70 ? -1.628 -2.665 16.072 1.00 72.19 70 ILE A C 1
ATOM 555 O O . ILE A 1 70 ? -2.335 -2.136 16.927 1.00 72.19 70 ILE A O 1
ATOM 559 N N . ASP A 1 71 ? -1.995 -3.752 15.402 1.00 71.94 71 ASP A N 1
ATOM 560 C CA . ASP A 1 71 ? -3.275 -4.436 15.597 1.00 71.94 71 ASP A CA 1
ATOM 561 C C . ASP A 1 71 ? -3.194 -5.593 16.611 1.00 71.94 71 ASP A C 1
ATOM 563 O O . ASP A 1 71 ? -4.204 -6.234 16.887 1.00 71.94 71 ASP A O 1
ATOM 567 N N . PHE A 1 72 ? -2.012 -5.817 17.208 1.00 73.44 72 PHE A N 1
ATOM 568 C CA . PHE A 1 72 ? -1.706 -6.914 18.141 1.00 73.44 72 PHE A CA 1
ATOM 569 C C . PHE A 1 72 ? -2.066 -8.310 17.601 1.00 73.44 72 PHE A C 1
ATOM 571 O O . PHE A 1 72 ? -2.187 -9.254 18.382 1.00 73.44 72 PHE A O 1
ATOM 578 N N . CYS A 1 73 ? -2.239 -8.444 16.285 1.00 69.75 73 CYS A N 1
ATOM 579 C CA . CYS A 1 73 ? -2.503 -9.715 15.633 1.00 69.75 73 CYS A CA 1
ATOM 580 C C . CYS A 1 73 ? -1.193 -10.427 15.291 1.00 69.75 73 CYS A C 1
ATOM 582 O O . CYS A 1 73 ? -0.168 -9.801 15.011 1.00 69.75 73 CYS A O 1
ATOM 584 N N . ASP A 1 74 ? -1.252 -11.756 15.254 1.00 68.69 74 ASP A N 1
ATOM 585 C CA . ASP A 1 74 ? -0.175 -12.566 14.698 1.00 68.69 74 ASP A CA 1
ATOM 586 C C . ASP A 1 74 ? -0.195 -12.502 13.164 1.00 68.69 74 ASP A C 1
ATOM 588 O O . ASP A 1 74 ? -1.255 -12.456 12.528 1.00 68.69 74 ASP A O 1
ATOM 592 N N . THR A 1 75 ? 0.986 -12.533 12.545 1.00 68.75 75 THR A N 1
ATOM 593 C CA . THR A 1 75 ? 1.106 -12.619 11.086 1.00 68.75 75 THR A CA 1
ATOM 594 C C . THR A 1 75 ? 0.465 -13.919 10.590 1.00 68.75 75 THR A C 1
ATOM 596 O O . THR A 1 75 ? 0.887 -15.006 10.974 1.00 68.75 75 THR A O 1
ATOM 599 N N . LEU A 1 76 ? -0.515 -13.823 9.682 1.00 69.19 76 LEU A N 1
ATOM 600 C CA . LEU A 1 76 ? -1.226 -14.992 9.134 1.00 69.19 76 LEU A CA 1
ATOM 601 C C . LEU A 1 76 ? -0.317 -15.970 8.372 1.00 69.19 76 LEU A C 1
ATOM 603 O O . LEU A 1 76 ? -0.590 -17.168 8.339 1.00 69.19 76 LEU A O 1
ATOM 607 N N . VAL A 1 77 ? 0.730 -15.460 7.720 1.00 72.12 77 VAL A N 1
ATOM 608 C CA . VAL A 1 77 ? 1.696 -16.248 6.947 1.00 72.12 77 VAL A CA 1
ATOM 609 C C . VAL A 1 77 ? 3.085 -15.660 7.149 1.00 72.12 77 VAL A C 1
ATOM 611 O O . VAL A 1 77 ? 3.358 -14.553 6.688 1.00 72.12 77 VAL A O 1
ATOM 614 N N . ASP A 1 78 ? 3.964 -16.418 7.798 1.00 74.88 78 ASP A N 1
ATOM 615 C CA . ASP A 1 78 ? 5.386 -16.104 7.883 1.00 74.88 78 ASP A CA 1
ATOM 616 C C . ASP A 1 78 ? 6.157 -16.979 6.894 1.00 74.88 78 ASP A C 1
ATOM 618 O O . ASP A 1 78 ? 6.380 -18.172 7.118 1.00 74.88 78 ASP A O 1
ATOM 622 N N . PHE A 1 79 ? 6.568 -16.391 5.771 1.00 74.38 79 PHE A N 1
ATOM 623 C CA . PHE A 1 79 ? 7.331 -17.135 4.772 1.00 74.38 79 PHE A CA 1
ATOM 624 C C . PHE A 1 79 ? 8.724 -17.538 5.260 1.00 74.38 79 PHE A C 1
ATOM 626 O O . PHE A 1 79 ? 9.322 -18.434 4.664 1.00 74.38 79 PHE A O 1
ATOM 633 N N . ARG A 1 80 ? 9.230 -16.955 6.356 1.00 72.00 80 ARG A N 1
ATOM 634 C CA . ARG A 1 80 ? 10.504 -17.382 6.944 1.00 72.00 80 ARG A CA 1
ATOM 635 C C . ARG A 1 80 ? 10.466 -18.851 7.347 1.00 72.00 80 ARG A C 1
ATOM 637 O O . ARG A 1 80 ? 11.436 -19.547 7.090 1.00 72.00 80 ARG A O 1
ATOM 644 N N . VAL A 1 81 ? 9.337 -19.332 7.865 1.00 74.56 81 VAL A N 1
ATOM 645 C CA . VAL A 1 81 ? 9.145 -20.750 8.214 1.00 74.56 81 VAL A CA 1
ATOM 646 C C . VAL A 1 81 ? 9.371 -21.634 6.983 1.00 74.56 81 VAL A C 1
ATOM 648 O O . VAL A 1 81 ? 10.136 -22.586 7.011 1.00 74.56 81 VAL A O 1
ATOM 651 N N . PHE A 1 82 ? 8.807 -21.266 5.831 1.00 72.31 82 PHE A N 1
ATOM 652 C CA . PHE A 1 82 ? 8.955 -22.062 4.608 1.00 72.31 82 PHE A CA 1
ATOM 653 C C . PHE A 1 82 ? 10.347 -21.981 3.967 1.00 72.31 82 PHE A C 1
ATOM 655 O O . PHE A 1 82 ? 10.764 -22.929 3.299 1.00 72.31 82 PHE A O 1
ATOM 662 N N . PHE A 1 83 ? 11.046 -20.853 4.120 1.00 69.25 83 PHE A N 1
ATOM 663 C CA . PHE A 1 83 ? 12.353 -20.631 3.497 1.00 69.25 83 PHE A CA 1
ATOM 664 C C . PHE A 1 83 ? 13.539 -21.044 4.380 1.00 69.25 83 PHE A C 1
ATOM 666 O O . PHE A 1 83 ? 14.574 -21.415 3.827 1.00 69.25 83 PHE A O 1
ATOM 673 N N . PHE A 1 84 ? 13.407 -21.002 5.710 1.00 69.06 84 PHE A N 1
ATOM 674 C CA . PHE A 1 84 ? 14.513 -21.226 6.649 1.00 69.06 84 PHE A CA 1
ATOM 675 C C . PHE A 1 84 ? 14.424 -22.540 7.444 1.00 69.06 84 PHE A C 1
ATOM 677 O O . PHE A 1 84 ? 15.475 -23.024 7.849 1.00 69.06 84 PHE A O 1
ATOM 684 N N . ASP A 1 85 ? 13.264 -23.210 7.542 1.00 61.81 85 ASP A N 1
ATOM 685 C CA . ASP A 1 85 ? 13.156 -24.537 8.200 1.00 61.81 85 ASP A CA 1
ATOM 686 C C . ASP A 1 85 ? 13.908 -25.664 7.456 1.00 61.81 85 ASP A C 1
ATOM 688 O O . ASP A 1 85 ? 13.959 -26.801 7.915 1.00 61.81 85 ASP A O 1
ATOM 692 N N . LYS A 1 86 ? 14.492 -25.387 6.282 1.00 54.91 86 LYS A N 1
ATOM 693 C CA . LYS A 1 86 ? 15.279 -26.359 5.500 1.00 54.91 86 LYS A CA 1
ATOM 694 C C . LYS A 1 86 ? 16.791 -26.312 5.749 1.00 54.91 86 LYS A C 1
ATOM 696 O O . LYS A 1 86 ? 17.518 -26.987 5.024 1.00 54.91 86 LYS A O 1
ATOM 701 N N . TYR A 1 87 ? 17.263 -25.507 6.700 1.00 53.88 87 TYR A N 1
ATOM 702 C CA . TYR A 1 87 ? 18.696 -25.278 6.937 1.00 53.88 87 TYR A CA 1
ATOM 703 C C . TYR A 1 87 ? 19.196 -25.676 8.338 1.00 53.88 87 TYR A C 1
ATOM 705 O O . TYR A 1 87 ? 20.344 -25.377 8.656 1.00 53.88 87 TYR A O 1
ATOM 713 N N . ASP A 1 88 ? 18.383 -26.377 9.135 1.00 50.81 88 ASP A N 1
ATOM 714 C CA . ASP A 1 88 ? 18.764 -26.918 10.453 1.00 50.81 88 ASP A CA 1
ATOM 715 C C . ASP A 1 88 ? 19.087 -28.436 10.409 1.00 50.81 88 ASP A C 1
ATOM 717 O O . ASP A 1 88 ? 18.629 -29.196 11.261 1.00 50.81 88 ASP A O 1
ATOM 721 N N . ASP A 1 89 ? 19.888 -28.870 9.422 1.00 42.81 89 ASP A N 1
ATOM 722 C CA . ASP A 1 89 ? 20.592 -30.175 9.393 1.00 42.81 89 ASP A CA 1
ATOM 723 C C . ASP A 1 89 ? 22.117 -29.969 9.280 1.00 42.81 89 ASP A C 1
ATOM 725 O O . ASP A 1 89 ? 22.558 -29.267 8.334 1.00 42.81 89 ASP A O 1
#

Radius of gyration: 17.65 Å; chains: 1; bounding box: 49×35×37 Å

Sequence (89 aa):
MSLWRDPKETGFKYLCLTNLNQDSLENLFGHVRQHGIFNANPTWHQFVAALKTVVINNSSSPLSKGNCEIDFCDTLVDFRVFFFDKYDD